Protein AF-A0A433PA72-F1 (afdb_monomer_lite)

Sequence (151 aa):
MAYMDRQWDDTLGFVRSQYAETKFKFGDHLTETLWYSLGLLLRDNGTDHDRAVAAIHRVLDTQYDFPSSSFHGTFRRTPEEPAEPPAPVFEYHSFDPNWREFCGTTLVLLLVEYETILPTDLAARIIRALRLATDGTWKRQSAPPRYTKSH

pLDDT: mean 87.27, std 16.42, range [40.47, 98.81]

Radius of gyration: 16.11 Å; chains: 1; bounding box: 51×31×39 Å

Structure (mmCIF, N/CA/C/O backbone):
data_AF-A0A433PA72-F1
#
_entry.id   AF-A0A433PA72-F1
#
loop_
_atom_site.group_PDB
_atom_site.id
_atom_site.type_symbol
_atom_site.label_atom_id
_atom_site.label_alt_id
_atom_site.label_comp_id
_atom_site.label_asym_id
_atom_site.label_entity_id
_atom_site.label_seq_id
_atom_site.pdbx_PDB_ins_code
_atom_site.Cartn_x
_atom_site.Cartn_y
_atom_site.Cartn_z
_atom_site.occupancy
_atom_site.B_iso_or_equiv
_atom_site.auth_seq_id
_atom_site.auth_comp_id
_atom_site.auth_asym_id
_atom_site.auth_atom_id
_atom_site.pdbx_PDB_model_num
ATOM 1 N N . MET A 1 1 ? -7.217 15.592 6.910 1.00 82.50 1 MET A N 1
ATOM 2 C CA . MET A 1 1 ? -8.170 14.584 6.391 1.00 82.50 1 MET A CA 1
ATOM 3 C C . MET A 1 1 ? -9.227 15.157 5.448 1.00 82.50 1 MET A C 1
ATOM 5 O O . MET A 1 1 ? -9.252 14.705 4.316 1.00 82.50 1 MET A O 1
ATOM 9 N N . ALA A 1 2 ? -9.986 16.206 5.811 1.00 85.38 2 ALA A N 1
ATOM 10 C CA . ALA A 1 2 ? -11.079 16.764 4.980 1.00 85.38 2 ALA A CA 1
ATOM 11 C C . ALA A 1 2 ? -10.733 17.091 3.510 1.00 85.38 2 ALA A C 1
ATOM 13 O O . ALA A 1 2 ? -11.609 17.091 2.651 1.00 85.38 2 ALA A O 1
ATOM 14 N N . TYR A 1 3 ? -9.473 17.416 3.212 1.00 86.31 3 TYR A N 1
ATOM 15 C CA . TYR A 1 3 ? -9.008 17.592 1.836 1.00 86.31 3 TYR A CA 1
ATOM 16 C C . TYR A 1 3 ? -8.942 16.264 1.064 1.00 86.31 3 TYR A C 1
ATOM 18 O O . TYR A 1 3 ? -9.549 16.167 0.002 1.00 86.31 3 TYR A O 1
ATOM 26 N N . MET A 1 4 ? -8.269 15.246 1.613 1.00 89.00 4 MET A N 1
ATOM 27 C CA . MET A 1 4 ? -8.159 13.915 0.999 1.00 89.00 4 MET A CA 1
ATOM 28 C C . MET A 1 4 ? -9.5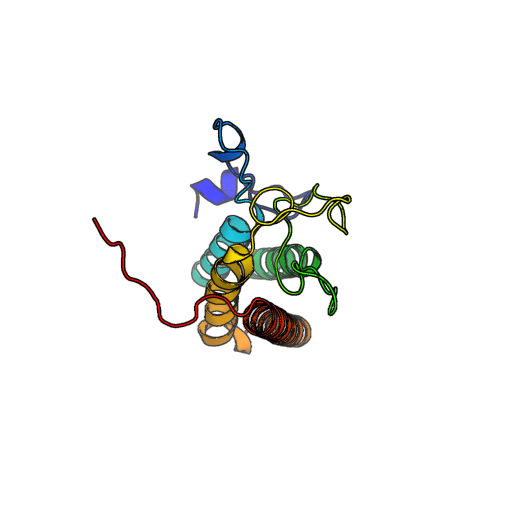19 13.211 0.919 1.00 89.00 4 MET A C 1
ATOM 30 O O . MET A 1 4 ? -9.773 12.527 -0.062 1.00 89.00 4 MET A O 1
ATOM 34 N N . ASP A 1 5 ? -10.437 13.476 1.859 1.00 91.88 5 ASP A N 1
ATOM 35 C CA . ASP A 1 5 ? -11.825 12.995 1.768 1.00 91.88 5 ASP A CA 1
ATOM 36 C C . ASP A 1 5 ? -12.519 13.467 0.475 1.00 91.88 5 ASP A C 1
ATOM 38 O O . ASP A 1 5 ? -13.307 12.730 -0.104 1.00 91.88 5 ASP A O 1
ATOM 42 N N . ARG A 1 6 ? -12.211 14.679 -0.016 1.00 90.94 6 ARG A N 1
ATOM 43 C CA . ARG A 1 6 ? -12.755 15.190 -1.291 1.00 90.94 6 ARG A CA 1
ATOM 44 C C . ARG A 1 6 ? -12.082 14.592 -2.523 1.00 90.94 6 ARG A C 1
ATOM 46 O O . ARG A 1 6 ? -12.608 14.742 -3.619 1.00 90.94 6 ARG A O 1
ATOM 53 N N . GLN A 1 7 ? -10.894 14.023 -2.356 1.00 89.94 7 GLN A N 1
ATOM 54 C CA . GLN A 1 7 ? -10.137 13.385 -3.432 1.00 89.94 7 GLN A CA 1
ATOM 55 C C . GLN A 1 7 ? -10.369 11.871 -3.477 1.00 89.94 7 GLN A C 1
ATOM 57 O O . GLN A 1 7 ? -9.917 11.220 -4.415 1.00 89.94 7 GLN A O 1
ATOM 62 N N . TRP A 1 8 ? -11.048 11.309 -2.475 1.00 91.19 8 TRP A N 1
ATOM 63 C CA . TRP A 1 8 ? -11.373 9.894 -2.422 1.00 91.19 8 TRP A CA 1
ATOM 64 C C . TRP A 1 8 ? -12.296 9.493 -3.575 1.00 91.19 8 TRP A C 1
ATOM 66 O O . TRP A 1 8 ? -13.320 10.130 -3.826 1.00 91.19 8 TRP A O 1
ATOM 76 N N . ASP A 1 9 ? -11.927 8.417 -4.260 1.00 90.12 9 ASP A N 1
ATOM 77 C CA . ASP A 1 9 ? -12.719 7.789 -5.304 1.00 90.12 9 ASP A CA 1
ATOM 78 C C . ASP A 1 9 ? -13.242 6.441 -4.802 1.00 90.12 9 ASP A C 1
ATOM 80 O O . ASP A 1 9 ? -12.495 5.464 -4.744 1.00 90.12 9 ASP A O 1
ATOM 84 N N . ASP A 1 10 ? -14.532 6.372 -4.460 1.00 88.25 10 ASP A N 1
ATOM 85 C CA . ASP A 1 10 ? -15.162 5.136 -3.976 1.00 88.25 10 ASP A CA 1
ATOM 86 C C . ASP A 1 10 ? -15.165 4.005 -5.024 1.00 88.25 10 ASP A C 1
ATOM 88 O O . ASP A 1 10 ? -15.250 2.834 -4.660 1.00 88.25 10 ASP A O 1
ATOM 92 N N . THR A 1 11 ? -15.056 4.322 -6.320 1.00 86.75 11 THR A N 1
ATOM 93 C CA . THR A 1 11 ? -15.026 3.306 -7.387 1.00 86.75 11 THR A CA 1
ATOM 94 C C . THR A 1 11 ? -13.643 2.676 -7.500 1.00 86.75 11 THR A C 1
ATOM 96 O O . THR A 1 11 ? -13.518 1.457 -7.632 1.00 86.75 11 THR A O 1
ATOM 99 N N . LEU A 1 12 ? -12.597 3.504 -7.449 1.00 85.69 12 LEU A N 1
ATOM 100 C CA . LEU A 1 12 ? -11.213 3.044 -7.563 1.00 85.69 12 LEU A CA 1
ATOM 101 C C . LEU A 1 12 ? -10.664 2.518 -6.230 1.00 85.69 12 LEU A C 1
ATOM 103 O O . LEU A 1 12 ? -9.835 1.608 -6.228 1.00 85.69 12 LEU A O 1
ATOM 107 N N . GLY A 1 13 ? -11.139 3.054 -5.105 1.00 90.94 13 GLY A N 1
ATOM 108 C CA . GLY A 1 13 ? -10.599 2.777 -3.776 1.00 90.94 13 GLY A CA 1
ATOM 109 C C . GLY A 1 13 ? -9.261 3.476 -3.517 1.00 90.94 13 GLY A C 1
ATOM 110 O O . GLY A 1 13 ? -8.428 2.937 -2.792 1.00 90.94 13 GLY A O 1
ATOM 111 N N . PHE A 1 14 ? -9.049 4.646 -4.127 1.00 91.19 14 PHE A N 1
ATOM 112 C CA . PHE A 1 14 ? -7.825 5.441 -4.005 1.00 91.19 14 PHE A CA 1
ATOM 113 C C . PHE A 1 14 ? -8.136 6.925 -3.807 1.00 91.19 14 PHE A C 1
ATOM 115 O O . PHE A 1 14 ? -9.181 7.433 -4.219 1.00 91.19 14 PHE A O 1
ATOM 122 N N . VAL A 1 15 ? -7.181 7.639 -3.219 1.00 90.69 15 VAL A N 1
ATOM 123 C CA . VAL A 1 15 ? -7.115 9.100 -3.265 1.00 90.69 15 VAL A CA 1
ATOM 124 C C . VAL A 1 15 ? -6.588 9.527 -4.635 1.00 90.69 15 VAL A C 1
ATOM 126 O O . VAL A 1 15 ? -5.555 9.038 -5.092 1.00 90.69 15 VAL A O 1
ATOM 129 N N . ARG A 1 16 ? -7.299 10.441 -5.300 1.00 84.81 16 ARG A N 1
ATOM 130 C CA . ARG A 1 16 ? -6.850 11.076 -6.544 1.00 84.81 16 ARG A CA 1
ATOM 131 C C . ARG A 1 16 ? -5.764 12.109 -6.241 1.00 84.81 16 ARG A C 1
ATOM 133 O O . ARG A 1 16 ? -6.013 13.060 -5.500 1.00 84.81 16 ARG A O 1
ATOM 140 N N . SER A 1 17 ? -4.588 11.950 -6.846 1.00 71.75 17 SER A N 1
ATOM 141 C CA . SER A 1 17 ? -3.493 12.904 -6.666 1.00 71.75 17 SER A CA 1
ATOM 142 C C . SER A 1 17 ? -3.681 14.123 -7.567 1.00 71.75 17 SER A C 1
ATOM 144 O O . SER A 1 17 ? -3.900 13.996 -8.773 1.00 71.75 17 SER A O 1
ATOM 146 N N . GLN A 1 18 ? -3.541 15.324 -7.002 1.00 59.69 18 GLN A N 1
ATOM 147 C CA . GLN A 1 18 ? -3.562 16.574 -7.775 1.00 59.69 18 GLN A CA 1
ATOM 148 C C . GLN A 1 18 ? -2.228 16.848 -8.485 1.00 59.69 18 GLN A C 1
ATOM 150 O O . GLN A 1 18 ? -2.173 17.658 -9.412 1.00 59.69 18 GLN A O 1
ATOM 155 N N . TYR A 1 19 ? -1.154 16.137 -8.119 1.00 56.44 19 TYR A N 1
ATOM 156 C CA . TYR A 1 19 ? 0.142 16.245 -8.795 1.00 56.44 19 TYR A CA 1
ATOM 157 C C . TYR A 1 19 ? 0.132 15.651 -10.208 1.00 56.44 19 TYR A C 1
ATOM 159 O O . TYR A 1 19 ? 1.016 15.972 -11.007 1.00 56.44 19 TYR A O 1
ATOM 167 N N . ALA A 1 20 ? -0.918 14.896 -10.559 1.00 51.31 20 ALA A N 1
ATOM 168 C CA . ALA A 1 20 ? -1.170 14.401 -11.910 1.00 51.31 20 ALA A CA 1
ATOM 169 C C . ALA A 1 20 ? -1.263 15.522 -12.968 1.00 51.31 20 ALA A C 1
ATOM 171 O O . ALA A 1 20 ? -1.000 15.267 -14.145 1.00 51.31 20 ALA A O 1
ATOM 172 N N . GLU A 1 21 ? -1.593 16.759 -12.568 1.00 44.94 21 GLU A N 1
ATOM 173 C CA . GLU A 1 21 ? -1.665 17.922 -13.468 1.00 44.94 21 GLU A CA 1
ATOM 174 C C . GLU A 1 21 ? -0.317 18.635 -13.681 1.00 44.94 21 GLU A C 1
ATOM 176 O O . GLU A 1 21 ? -0.201 19.519 -14.534 1.00 44.94 21 GLU A O 1
ATOM 181 N N . THR A 1 22 ? 0.736 18.261 -12.947 1.00 47.88 22 THR A N 1
ATOM 182 C CA . THR A 1 22 ? 2.067 18.856 -13.126 1.00 47.88 22 THR A CA 1
ATOM 183 C C . THR A 1 22 ? 2.877 18.117 -14.199 1.00 47.88 22 THR A C 1
ATOM 185 O O . THR A 1 22 ? 2.640 16.950 -14.502 1.00 47.88 22 THR A O 1
ATOM 188 N N . LYS A 1 23 ? 3.873 18.791 -14.803 1.00 40.47 23 LYS A N 1
ATOM 189 C CA . LYS A 1 23 ? 4.755 18.224 -15.856 1.00 40.47 23 LYS A CA 1
ATOM 190 C C . LYS A 1 23 ? 5.466 16.921 -15.456 1.00 40.47 23 LYS A C 1
ATOM 192 O O . LYS A 1 23 ? 6.001 16.229 -16.319 1.00 40.47 23 LYS A O 1
ATOM 197 N N . PHE A 1 24 ? 5.473 16.604 -14.169 1.00 44.72 24 PHE A N 1
ATOM 198 C CA . PHE A 1 24 ? 6.017 15.394 -13.594 1.00 44.72 24 PHE A CA 1
ATOM 199 C C . PHE A 1 24 ? 4.844 14.467 -13.265 1.00 44.72 24 PHE A C 1
ATOM 201 O O . PHE A 1 24 ? 4.302 14.523 -12.170 1.00 44.72 24 PHE A O 1
ATOM 208 N N . LYS A 1 25 ? 4.422 13.640 -14.232 1.00 51.91 25 LYS A N 1
ATOM 209 C CA . LYS A 1 25 ? 3.368 12.619 -14.071 1.00 51.91 25 LYS A CA 1
ATOM 210 C C . LYS A 1 25 ? 3.803 11.474 -13.136 1.00 51.91 25 LYS A C 1
ATOM 212 O O . LYS A 1 25 ? 3.699 10.304 -13.494 1.00 51.91 25 LYS A O 1
ATOM 217 N N . PHE A 1 26 ? 4.359 11.787 -11.974 1.00 52.03 26 PHE A N 1
ATOM 218 C CA . PHE A 1 26 ? 4.545 10.819 -10.907 1.00 52.03 26 PHE A CA 1
ATOM 219 C C . PHE A 1 26 ? 3.217 10.807 -10.164 1.00 52.03 26 PHE A C 1
ATOM 221 O O . PHE A 1 26 ? 2.863 11.768 -9.492 1.00 52.03 26 PHE A O 1
ATOM 228 N 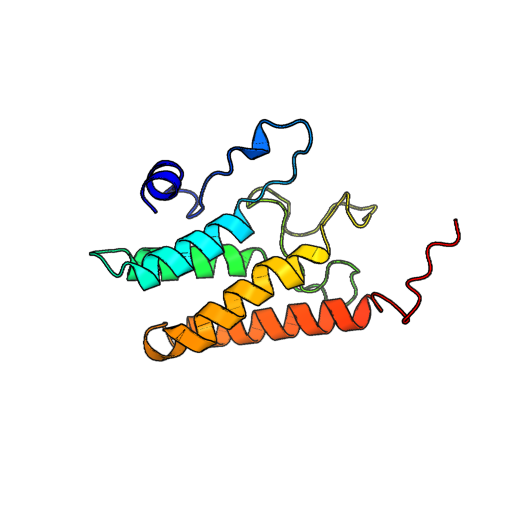N . GLY A 1 27 ? 2.386 9.805 -10.434 1.00 54.69 27 GLY A N 1
ATOM 229 C CA . GLY A 1 27 ? 1.121 9.711 -9.727 1.00 54.69 27 GLY A CA 1
ATOM 230 C C . GLY A 1 27 ? 1.410 9.302 -8.295 1.00 54.69 27 GLY A C 1
ATOM 231 O O . GLY A 1 27 ? 1.927 8.226 -8.097 1.00 54.69 27 GLY A O 1
ATOM 232 N N . ASP A 1 28 ? 1.068 10.118 -7.305 1.00 64.12 28 ASP A N 1
ATOM 233 C CA . ASP A 1 28 ? 1.263 9.779 -5.885 1.00 64.12 28 ASP A CA 1
ATOM 234 C C . ASP A 1 28 ? 0.036 9.068 -5.287 1.00 64.12 28 ASP A C 1
ATOM 236 O O . ASP A 1 28 ? -0.172 9.031 -4.079 1.00 64.12 28 ASP A O 1
ATOM 240 N N . HIS A 1 29 ? -0.788 8.452 -6.141 1.00 77.81 29 HIS A N 1
ATOM 241 C CA . HIS A 1 29 ? -2.069 7.858 -5.754 1.00 77.81 29 HIS A CA 1
ATOM 242 C C . HIS A 1 29 ? -1.907 6.792 -4.668 1.00 77.81 29 HIS A C 1
ATOM 244 O O . HIS A 1 29 ? -2.731 6.703 -3.762 1.00 77.81 29 HIS A O 1
ATOM 250 N N . LEU A 1 30 ? -0.852 5.977 -4.727 1.00 86.00 30 LEU A N 1
ATOM 251 C CA . LEU A 1 30 ? -0.682 4.869 -3.787 1.00 86.00 30 LEU A CA 1
ATOM 252 C C . LEU A 1 30 ? -0.136 5.313 -2.431 1.00 86.00 30 LEU A C 1
ATOM 254 O O . LEU A 1 30 ? -0.664 4.915 -1.392 1.00 86.00 30 LEU A O 1
ATOM 258 N N . THR A 1 31 ? 0.906 6.142 -2.440 1.00 89.00 31 THR A N 1
ATOM 259 C CA . THR A 1 31 ? 1.537 6.672 -1.228 1.00 89.00 31 THR A CA 1
ATOM 260 C C . THR A 1 31 ? 0.569 7.582 -0.474 1.00 89.00 31 THR A C 1
ATOM 262 O O . THR A 1 31 ? 0.373 7.396 0.728 1.00 89.00 31 THR A O 1
ATOM 265 N N . GLU A 1 32 ? -0.134 8.478 -1.175 1.00 91.06 32 GLU A N 1
ATOM 266 C CA . GLU A 1 32 ? -1.188 9.316 -0.593 1.00 91.06 32 GLU A CA 1
ATOM 267 C C . GLU A 1 32 ? -2.342 8.476 -0.038 1.00 91.06 32 GLU A C 1
ATOM 269 O O . GLU A 1 32 ? -2.855 8.783 1.037 1.00 91.06 32 GLU A O 1
ATOM 274 N N . THR A 1 33 ? -2.734 7.392 -0.720 1.00 95.06 33 THR A N 1
ATOM 275 C CA . THR A 1 33 ? -3.787 6.489 -0.225 1.00 95.06 33 THR A CA 1
ATOM 276 C C . THR A 1 33 ? -3.367 5.776 1.060 1.00 95.06 33 THR A C 1
ATOM 278 O O . THR A 1 33 ? -4.190 5.630 1.965 1.00 95.06 33 THR A O 1
ATOM 281 N N . LEU A 1 34 ? -2.098 5.380 1.207 1.00 96.50 34 LEU A N 1
ATOM 282 C CA . LEU A 1 34 ? -1.600 4.822 2.471 1.00 96.50 34 LEU A CA 1
ATOM 283 C C . LEU A 1 34 ? -1.592 5.867 3.592 1.00 96.50 34 LEU A C 1
ATOM 285 O O . LEU A 1 34 ? -2.030 5.563 4.702 1.00 96.50 34 LEU A O 1
ATOM 289 N N . TRP A 1 35 ? -1.156 7.102 3.323 1.00 95.56 35 TRP A N 1
ATOM 290 C CA . TRP A 1 35 ? -1.221 8.189 4.311 1.00 95.56 35 TRP A CA 1
ATOM 291 C C . TRP A 1 35 ? -2.658 8.514 4.709 1.00 95.56 35 TRP A C 1
ATOM 293 O O . TRP A 1 35 ? -2.944 8.737 5.885 1.00 95.56 35 TRP A O 1
ATOM 303 N N . TYR A 1 36 ? -3.571 8.500 3.739 1.00 96.25 36 TYR A N 1
ATOM 304 C CA . TYR A 1 36 ? -4.992 8.674 3.984 1.00 96.25 36 TYR A CA 1
ATOM 305 C C . TYR A 1 36 ? -5.540 7.546 4.858 1.00 96.25 36 TYR A C 1
ATOM 307 O O . TYR A 1 36 ? -6.197 7.828 5.851 1.00 96.25 36 TYR A O 1
ATOM 315 N N . SER A 1 37 ? -5.194 6.291 4.564 1.00 97.81 37 SER A N 1
ATOM 316 C CA . SER A 1 37 ? -5.593 5.127 5.367 1.00 97.81 37 SER A CA 1
ATOM 317 C C . SER A 1 37 ? -5.101 5.232 6.810 1.00 97.81 37 SER A C 1
ATOM 319 O O . SER A 1 37 ? -5.875 5.024 7.740 1.00 97.81 37 SER A O 1
ATOM 321 N N . LEU A 1 38 ? -3.844 5.639 7.014 1.00 97.62 38 LEU A N 1
ATOM 322 C CA . LEU A 1 38 ? -3.301 5.899 8.348 1.00 97.62 38 LEU A CA 1
ATOM 323 C C . LEU A 1 38 ? -4.090 7.004 9.069 1.00 97.62 38 LEU A C 1
ATOM 325 O O . LEU A 1 38 ? -4.462 6.856 10.229 1.00 97.62 38 LEU A O 1
ATOM 329 N N . GLY A 1 39 ? -4.388 8.102 8.373 1.00 97.38 39 GLY A N 1
ATOM 330 C CA . GLY A 1 39 ? -5.176 9.199 8.926 1.00 97.38 39 GLY A CA 1
ATOM 331 C C . GLY A 1 39 ? -6.639 8.838 9.210 1.00 97.38 39 GLY A C 1
ATOM 332 O O . GLY A 1 39 ? -7.231 9.421 10.115 1.00 97.38 39 GLY A O 1
ATOM 333 N N . LEU A 1 40 ? -7.225 7.901 8.458 1.00 98.06 40 LEU A N 1
ATOM 334 C CA . LEU A 1 40 ? -8.560 7.355 8.708 1.00 98.06 40 LEU A CA 1
ATOM 335 C C . LEU A 1 40 ? -8.573 6.544 10.004 1.00 98.06 40 LEU A C 1
ATOM 337 O O . LEU A 1 40 ? -9.410 6.806 10.859 1.00 98.06 40 LEU A O 1
ATOM 341 N N . LEU A 1 41 ? -7.607 5.640 10.190 1.00 98.06 41 LEU A N 1
ATOM 342 C CA . LEU A 1 41 ? -7.470 4.874 11.435 1.00 98.06 41 LEU A CA 1
ATOM 343 C C . LEU A 1 41 ? -7.193 5.776 12.642 1.00 98.06 41 LEU A C 1
ATOM 345 O O . LEU A 1 41 ? -7.695 5.522 13.728 1.00 98.06 41 LEU A O 1
ATOM 349 N N . LEU A 1 42 ? -6.436 6.860 12.453 1.00 97.19 42 LEU A N 1
ATOM 350 C CA . LEU A 1 42 ? -6.217 7.857 13.501 1.00 97.19 42 LEU A CA 1
ATOM 351 C C . LEU A 1 42 ? -7.490 8.645 13.844 1.00 97.19 42 LEU A C 1
ATOM 353 O O . LEU A 1 42 ? -7.684 9.023 14.998 1.00 97.19 42 LEU A O 1
ATOM 357 N N . ARG A 1 43 ? -8.321 8.957 12.844 1.00 96.94 43 ARG A N 1
ATOM 358 C CA . ARG A 1 43 ? -9.563 9.716 13.034 1.00 96.94 43 ARG A CA 1
ATOM 359 C C . ARG A 1 43 ? -10.667 8.862 13.653 1.00 96.94 43 ARG A C 1
ATOM 361 O O . ARG A 1 43 ? -11.447 9.406 14.429 1.00 96.94 43 ARG A O 1
ATOM 368 N N . ASP A 1 44 ? -10.725 7.588 13.275 1.00 96.00 44 ASP A N 1
ATOM 369 C CA . ASP A 1 44 ? -11.644 6.567 13.781 1.00 96.00 44 ASP A CA 1
ATOM 370 C C . ASP A 1 44 ? -13.107 7.037 13.865 1.00 96.00 44 ASP A C 1
ATOM 372 O O . ASP A 1 44 ? -13.751 6.998 14.913 1.00 96.00 44 ASP A O 1
ATOM 376 N N . ASN A 1 45 ? -13.641 7.557 12.754 1.00 94.38 45 ASN A N 1
ATOM 377 C CA . ASN A 1 45 ? -15.019 8.035 12.701 1.00 94.38 45 ASN A CA 1
ATOM 378 C C . ASN A 1 45 ? -15.871 7.238 11.707 1.00 94.38 45 ASN A C 1
ATOM 380 O O . ASN A 1 45 ? -15.603 7.214 10.506 1.00 94.38 45 ASN A O 1
ATOM 384 N N . GLY A 1 46 ? -16.967 6.653 12.192 1.00 93.62 46 GLY A N 1
ATOM 385 C CA . GLY A 1 46 ? -17.960 5.987 11.350 1.00 93.62 46 GLY A CA 1
ATOM 386 C C . GLY A 1 46 ? -17.353 4.859 10.514 1.00 93.62 46 GLY A C 1
ATOM 387 O O . GLY A 1 46 ? -16.951 3.836 11.050 1.00 93.62 46 GLY A O 1
ATOM 388 N N . THR A 1 47 ? -17.301 5.043 9.194 1.00 94.38 47 THR A N 1
ATOM 389 C CA . THR A 1 47 ? -16.812 4.041 8.228 1.00 94.38 47 THR A CA 1
ATOM 390 C C . THR A 1 47 ? -15.314 4.155 7.932 1.00 94.38 47 THR A C 1
ATOM 392 O O . THR A 1 47 ? -14.834 3.566 6.964 1.00 94.38 47 THR A O 1
ATOM 395 N N . ASP A 1 48 ? -14.573 4.967 8.691 1.00 96.94 48 ASP A N 1
ATOM 396 C CA . ASP A 1 48 ? -13.150 5.214 8.445 1.00 96.94 48 ASP A CA 1
ATOM 397 C C . ASP A 1 48 ? -12.316 3.934 8.514 1.00 96.94 48 ASP A C 1
ATOM 399 O O . ASP A 1 48 ? -11.445 3.739 7.668 1.00 96.94 48 ASP A O 1
ATOM 403 N N . HIS A 1 49 ? -12.607 3.055 9.477 1.00 97.69 49 HIS A N 1
ATOM 404 C CA . HIS A 1 49 ? -11.907 1.780 9.625 1.00 97.69 49 HIS A CA 1
ATOM 405 C C . HIS A 1 49 ? -12.085 0.893 8.388 1.00 97.69 49 HIS A C 1
ATOM 407 O O . HIS A 1 49 ? -11.099 0.554 7.733 1.00 97.69 49 HIS A O 1
ATOM 413 N N . ASP A 1 50 ? -13.332 0.624 7.991 1.00 96.75 50 ASP A N 1
ATOM 414 C CA . ASP A 1 50 ? -13.645 -0.181 6.803 1.00 96.75 50 ASP A CA 1
ATOM 415 C C . ASP A 1 50 ? -13.015 0.407 5.534 1.00 96.75 50 ASP A C 1
ATOM 417 O O . ASP A 1 50 ? -12.469 -0.314 4.692 1.00 96.75 50 ASP A O 1
ATOM 421 N N . ARG A 1 51 ? -13.047 1.739 5.401 1.00 96.88 51 ARG A N 1
ATOM 422 C CA . ARG A 1 51 ? -12.439 2.436 4.266 1.00 96.88 51 ARG A CA 1
ATOM 423 C C . ARG A 1 51 ? -10.919 2.305 4.272 1.00 96.88 51 ARG A C 1
ATOM 425 O O . ARG A 1 51 ? -10.348 2.052 3.214 1.00 96.88 51 ARG A O 1
ATOM 432 N N . ALA A 1 52 ? -10.269 2.453 5.424 1.00 98.12 52 ALA A N 1
ATOM 433 C CA . ALA A 1 52 ? -8.827 2.276 5.551 1.00 98.12 52 ALA A CA 1
ATOM 434 C C . ALA A 1 52 ? -8.419 0.845 5.188 1.00 98.12 52 ALA A C 1
ATOM 436 O O . ALA A 1 52 ? -7.515 0.650 4.379 1.00 98.12 52 ALA A O 1
ATOM 437 N N . VAL A 1 53 ? -9.130 -0.156 5.712 1.00 98.19 53 VAL A N 1
ATOM 438 C CA . VAL A 1 53 ? -8.907 -1.573 5.392 1.00 98.19 53 VAL A CA 1
ATOM 439 C C . VAL A 1 53 ? -9.012 -1.811 3.884 1.00 98.19 53 VAL A C 1
ATOM 441 O O . VAL A 1 53 ? -8.090 -2.363 3.277 1.00 98.19 53 VAL A O 1
ATOM 444 N N . ALA A 1 54 ? -10.090 -1.339 3.252 1.00 96.94 54 ALA A N 1
ATOM 445 C CA . ALA A 1 54 ? -10.287 -1.482 1.812 1.00 96.94 54 ALA A CA 1
ATOM 446 C C . ALA A 1 54 ? -9.178 -0.789 1.001 1.00 96.94 54 ALA A C 1
ATOM 448 O O . ALA A 1 54 ? -8.643 -1.377 0.060 1.00 96.94 54 ALA A O 1
ATOM 449 N N . ALA A 1 55 ? -8.800 0.432 1.381 1.00 97.44 55 ALA A N 1
ATOM 450 C CA . ALA A 1 55 ? -7.761 1.213 0.718 1.00 97.44 55 ALA A CA 1
ATOM 451 C C . ALA A 1 55 ? -6.379 0.544 0.804 1.00 97.44 55 ALA A C 1
ATOM 453 O O . ALA A 1 55 ? -5.671 0.450 -0.201 1.00 97.44 55 ALA A O 1
ATOM 454 N N . ILE A 1 56 ? -6.005 0.012 1.973 1.00 98.50 56 ILE A N 1
ATOM 455 C CA . ILE A 1 56 ? -4.723 -0.683 2.142 1.00 98.50 56 ILE A CA 1
ATOM 456 C C . ILE A 1 56 ? -4.693 -1.932 1.257 1.00 98.50 56 ILE A C 1
ATOM 458 O O . ILE A 1 56 ? -3.714 -2.131 0.541 1.00 98.50 56 ILE A O 1
ATOM 462 N N . HIS A 1 57 ? -5.762 -2.738 1.222 1.00 98.12 57 HIS A N 1
ATOM 463 C CA . HIS A 1 57 ? -5.831 -3.886 0.311 1.00 98.12 57 HIS A CA 1
ATOM 464 C C . HIS A 1 57 ? -5.597 -3.480 -1.149 1.00 98.12 57 HIS A C 1
ATOM 466 O O . HIS A 1 57 ? -4.793 -4.118 -1.828 1.00 98.12 57 HIS A O 1
ATOM 472 N N . ARG A 1 58 ? -6.231 -2.391 -1.600 1.00 96.38 58 ARG A N 1
ATOM 473 C CA . ARG A 1 58 ? -6.077 -1.877 -2.967 1.00 96.38 58 ARG A CA 1
ATOM 474 C C . ARG A 1 58 ? -4.648 -1.463 -3.280 1.00 96.38 58 ARG A C 1
ATOM 476 O O . ARG A 1 58 ? -4.158 -1.792 -4.355 1.00 96.38 58 ARG A O 1
ATOM 483 N N . VAL A 1 59 ? -3.956 -0.798 -2.356 1.00 97.12 59 VAL A N 1
ATOM 484 C CA . VAL A 1 59 ? -2.534 -0.468 -2.539 1.00 97.12 59 VAL A CA 1
ATOM 485 C C . VAL A 1 59 ? -1.674 -1.732 -2.568 1.00 97.12 59 VAL A C 1
ATOM 487 O O . VAL A 1 59 ? -0.775 -1.842 -3.393 1.00 97.12 59 VAL A O 1
ATOM 490 N N . LEU A 1 60 ? -1.941 -2.716 -1.709 1.00 97.94 60 LEU A N 1
ATOM 491 C CA . LEU A 1 60 ? -1.173 -3.963 -1.701 1.00 97.94 60 LEU A CA 1
ATOM 492 C C . LEU A 1 60 ? -1.351 -4.780 -2.994 1.00 97.94 60 LEU A C 1
ATOM 494 O O . LEU A 1 60 ? -0.427 -5.488 -3.387 1.00 97.94 60 LEU A O 1
ATOM 498 N N . ASP A 1 61 ? -2.496 -4.672 -3.675 1.00 96.81 61 ASP A N 1
ATOM 499 C CA . ASP A 1 61 ? -2.756 -5.344 -4.961 1.00 96.81 61 ASP A CA 1
ATOM 500 C C . ASP A 1 61 ? -1.897 -4.803 -6.121 1.00 96.81 61 ASP A C 1
ATOM 502 O O . ASP A 1 61 ? -1.803 -5.430 -7.179 1.00 96.81 61 ASP A O 1
ATOM 506 N N . THR A 1 62 ? -1.252 -3.646 -5.950 1.00 96.19 62 THR A N 1
ATOM 507 C CA . THR A 1 62 ? -0.406 -3.035 -6.985 1.00 96.19 62 THR A CA 1
ATOM 508 C C . THR A 1 62 ? 1.083 -3.331 -6.808 1.00 96.19 62 THR A C 1
ATOM 510 O O . THR A 1 62 ? 1.893 -2.872 -7.618 1.00 96.19 62 THR A O 1
ATOM 513 N N . GLN A 1 63 ? 1.471 -4.081 -5.772 1.00 97.44 63 GLN A N 1
ATOM 514 C CA . GLN A 1 63 ? 2.868 -4.438 -5.554 1.00 97.44 63 GLN A CA 1
ATOM 515 C C . GLN A 1 63 ? 3.345 -5.464 -6.588 1.00 97.44 63 GLN A C 1
ATOM 517 O O . GLN A 1 63 ? 2.677 -6.459 -6.870 1.00 97.44 63 GLN A O 1
ATOM 522 N N . TYR A 1 64 ? 4.536 -5.247 -7.135 1.00 97.38 64 TYR A N 1
ATOM 523 C CA . TYR A 1 64 ? 5.145 -6.144 -8.104 1.00 97.38 64 TYR A CA 1
ATOM 524 C C . TYR A 1 64 ? 5.836 -7.335 -7.421 1.00 97.38 64 TYR A C 1
ATOM 526 O O . TYR A 1 64 ? 6.886 -7.189 -6.794 1.00 97.38 64 TYR A O 1
ATOM 534 N N . ASP A 1 65 ? 5.318 -8.546 -7.625 1.00 96.88 65 ASP A N 1
ATOM 535 C CA . ASP A 1 65 ? 5.924 -9.798 -7.143 1.00 96.88 65 ASP A CA 1
ATOM 536 C C . ASP A 1 65 ? 6.639 -10.551 -8.282 1.00 96.88 65 ASP A C 1
ATOM 538 O O . ASP A 1 65 ? 6.207 -11.604 -8.744 1.00 96.88 65 ASP A O 1
ATOM 542 N N . PHE A 1 66 ? 7.736 -9.965 -8.780 1.00 95.38 66 PHE A N 1
ATOM 543 C CA . PHE A 1 66 ? 8.542 -10.525 -9.877 1.00 95.38 66 PHE A CA 1
ATOM 544 C C . PHE A 1 66 ? 10.003 -10.761 -9.453 1.00 95.38 66 PHE A C 1
ATOM 546 O O . PHE A 1 66 ? 10.853 -9.921 -9.754 1.00 95.38 66 PHE A O 1
ATOM 553 N N . PRO A 1 67 ? 10.335 -11.876 -8.768 1.00 93.62 67 PRO A N 1
ATOM 554 C CA . PRO A 1 67 ? 11.617 -12.064 -8.074 1.00 93.62 67 PRO A CA 1
ATOM 555 C C . PRO A 1 67 ? 12.890 -11.880 -8.909 1.00 93.62 67 PRO A C 1
ATOM 557 O O . PRO A 1 67 ? 13.931 -11.553 -8.337 1.00 93.62 67 PRO A O 1
ATOM 560 N N . SER A 1 68 ? 12.825 -12.095 -10.223 1.00 92.50 68 SER A N 1
ATOM 561 C CA . SER A 1 68 ? 13.969 -11.967 -11.140 1.00 92.50 68 SER A CA 1
ATOM 562 C C . SER A 1 68 ? 14.077 -10.593 -11.812 1.00 92.50 68 SER A C 1
ATOM 564 O O . SER A 1 68 ? 14.994 -10.371 -12.597 1.00 92.50 68 SER A O 1
ATOM 566 N N . SER A 1 69 ? 13.143 -9.680 -11.543 1.00 93.56 69 SER A N 1
ATOM 567 C CA . SER A 1 69 ? 13.088 -8.357 -12.171 1.00 93.56 69 SER A CA 1
ATOM 568 C C . SER A 1 69 ? 13.724 -7.266 -11.306 1.00 93.56 69 SER A C 1
ATOM 570 O O . SER A 1 69 ? 13.798 -7.380 -10.081 1.00 93.56 69 SER A O 1
ATOM 572 N N . SER A 1 70 ? 14.122 -6.156 -11.933 1.00 92.44 70 SER A N 1
ATOM 573 C CA . SER A 1 70 ? 14.621 -4.963 -11.231 1.00 92.44 70 SER A CA 1
ATOM 574 C C . SER A 1 70 ? 13.539 -4.227 -10.428 1.00 92.44 70 SER A C 1
ATOM 576 O O . SER A 1 70 ? 13.852 -3.535 -9.458 1.00 92.44 70 SER A O 1
ATOM 578 N N . PHE A 1 71 ? 12.268 -4.408 -10.789 1.00 94.44 71 PHE A N 1
ATOM 579 C CA . PHE A 1 71 ? 11.110 -3.792 -10.140 1.00 94.44 71 PHE A CA 1
ATOM 580 C C . PHE A 1 71 ? 10.458 -4.695 -9.079 1.00 94.44 71 PHE A C 1
ATOM 582 O O . PHE A 1 71 ? 9.427 -4.333 -8.520 1.00 94.44 71 PHE A O 1
ATOM 589 N N . HIS A 1 72 ? 11.056 -5.842 -8.737 1.00 96.56 72 HIS A N 1
ATOM 590 C CA . HIS A 1 72 ? 10.562 -6.687 -7.648 1.00 96.56 72 HIS A CA 1
ATOM 591 C C . HIS A 1 72 ? 10.358 -5.886 -6.355 1.00 96.56 72 HIS A C 1
ATOM 593 O O . HIS A 1 72 ? 11.207 -5.073 -5.968 1.00 96.56 72 HIS A O 1
ATOM 599 N N . GLY A 1 73 ? 9.226 -6.118 -5.696 1.00 96.69 73 GLY A N 1
ATOM 600 C CA . GLY A 1 73 ? 8.879 -5.548 -4.402 1.00 96.69 73 GLY A CA 1
ATOM 601 C C . GLY A 1 73 ? 8.463 -4.082 -4.422 1.00 96.69 73 GLY A C 1
ATOM 602 O O . GLY A 1 73 ? 7.951 -3.613 -3.407 1.00 96.69 73 GLY A O 1
ATOM 603 N N . THR A 1 74 ? 8.659 -3.355 -5.531 1.00 95.56 74 THR A N 1
ATOM 604 C CA . THR A 1 74 ? 8.142 -1.984 -5.655 1.00 95.56 74 THR A CA 1
ATOM 605 C C . THR A 1 74 ? 6.658 -1.980 -6.015 1.00 95.56 74 THR A C 1
ATOM 607 O O . THR A 1 74 ? 6.053 -3.032 -6.213 1.00 95.56 74 THR A O 1
ATOM 610 N N . PHE A 1 75 ? 6.065 -0.795 -6.081 1.00 95.19 75 PHE A N 1
ATOM 611 C CA . PHE A 1 75 ? 4.650 -0.593 -6.365 1.00 95.19 75 PHE A CA 1
ATOM 612 C C . PHE A 1 75 ? 4.470 0.151 -7.691 1.00 95.19 75 PHE A C 1
ATOM 614 O O . PHE A 1 75 ? 5.368 0.861 -8.152 1.00 95.19 75 PHE A O 1
ATOM 621 N N . ARG A 1 76 ? 3.303 -0.017 -8.312 1.00 92.88 76 ARG A N 1
ATOM 622 C CA . ARG A 1 76 ? 2.912 0.742 -9.508 1.00 92.88 76 ARG A CA 1
ATOM 623 C C . ARG A 1 76 ? 2.752 2.226 -9.219 1.00 92.88 76 ARG A C 1
ATOM 625 O O . ARG A 1 76 ? 2.006 2.547 -8.316 1.00 92.88 76 ARG A O 1
ATOM 632 N N . ARG A 1 77 ? 3.256 3.075 -10.115 1.00 87.19 77 ARG A N 1
ATOM 633 C CA . ARG A 1 77 ? 2.885 4.481 -10.391 1.00 87.19 77 ARG A CA 1
ATOM 634 C C . ARG A 1 77 ? 1.490 4.884 -9.937 1.00 87.19 77 ARG A C 1
ATOM 636 O O . ARG A 1 77 ? 1.225 5.767 -9.133 1.00 87.19 77 ARG A O 1
ATOM 643 N N . THR A 1 78 ? 0.551 4.233 -10.585 1.00 87.00 78 THR A N 1
ATOM 644 C CA . THR A 1 78 ? -0.864 4.508 -10.457 1.00 87.00 78 THR A CA 1
ATOM 645 C C . THR A 1 78 ? -1.613 3.192 -10.602 1.00 87.00 78 THR A C 1
ATOM 647 O O . THR A 1 78 ? -1.042 2.209 -11.092 1.00 87.00 78 THR A O 1
ATOM 650 N N . PRO A 1 79 ? -2.890 3.140 -10.202 1.00 85.94 79 PRO A N 1
ATOM 651 C CA . PRO A 1 79 ? -3.707 1.946 -10.392 1.00 85.94 79 PRO A CA 1
ATOM 652 C C . PRO A 1 79 ? -3.808 1.505 -11.863 1.00 85.94 79 PRO A C 1
ATOM 654 O O . PRO A 1 79 ? -3.961 0.315 -12.137 1.00 85.94 79 PRO A O 1
ATOM 657 N N . GLU A 1 80 ? -3.699 2.447 -12.805 1.00 86.31 80 GLU A N 1
ATOM 658 C CA . GLU A 1 80 ? -3.831 2.220 -14.249 1.00 86.31 80 GLU A CA 1
ATOM 659 C C . GLU A 1 80 ? -2.558 1.682 -14.907 1.00 86.31 80 GLU A C 1
ATOM 661 O O . GLU A 1 80 ? -2.611 1.237 -16.057 1.00 86.31 80 GLU A O 1
ATOM 666 N N . GLU A 1 81 ? -1.411 1.717 -14.221 1.00 88.31 81 GLU A N 1
ATOM 667 C CA . GLU A 1 81 ? -0.207 1.095 -14.761 1.00 88.31 81 GLU A CA 1
ATOM 668 C C . GLU A 1 81 ? -0.418 -0.411 -14.981 1.00 88.31 81 GLU A C 1
ATOM 670 O O . GLU A 1 81 ? -1.108 -1.081 -14.196 1.00 88.31 81 GLU A O 1
ATOM 675 N N . PRO A 1 82 ? 0.187 -0.968 -16.046 1.00 91.00 82 PRO A N 1
ATOM 676 C CA . PRO A 1 82 ? 0.077 -2.387 -16.332 1.00 91.00 82 PRO A CA 1
ATOM 677 C C . PRO A 1 82 ? 0.647 -3.229 -15.185 1.00 91.00 82 PRO A C 1
ATOM 679 O O . PRO A 1 82 ? 1.518 -2.799 -14.432 1.00 91.00 82 PRO A O 1
ATOM 682 N N . ALA A 1 83 ? 0.171 -4.471 -15.073 1.00 91.31 83 ALA A N 1
ATOM 683 C CA . ALA A 1 83 ? 0.636 -5.404 -14.046 1.00 91.31 83 ALA A CA 1
ATOM 684 C C . ALA A 1 83 ? 2.120 -5.779 -14.170 1.00 91.31 83 ALA A C 1
ATOM 686 O O . ALA A 1 83 ? 2.723 -6.204 -13.187 1.00 91.31 83 ALA A O 1
ATOM 687 N N . GLU A 1 84 ? 2.698 -5.586 -15.352 1.00 93.69 84 GLU A N 1
ATOM 688 C CA . GLU A 1 84 ? 4.124 -5.699 -15.623 1.00 93.69 84 GLU A CA 1
ATOM 689 C C . GLU A 1 84 ? 4.555 -4.497 -16.482 1.00 93.69 84 GLU A C 1
ATOM 691 O O . GLU A 1 84 ? 3.879 -4.197 -17.476 1.00 93.69 84 GLU A O 1
ATOM 696 N N . PRO A 1 85 ? 5.645 -3.785 -16.135 1.00 91.94 85 PRO A N 1
ATOM 697 C CA . PRO A 1 85 ? 6.155 -2.696 -16.958 1.00 91.94 85 PRO A CA 1
ATOM 698 C C . PRO A 1 85 ? 6.534 -3.192 -18.365 1.00 91.94 85 PRO A C 1
ATOM 700 O O . PRO A 1 85 ? 7.224 -4.206 -18.489 1.00 91.94 85 PRO A O 1
ATOM 703 N N . PRO A 1 86 ? 6.137 -2.486 -19.438 1.00 90.62 86 PRO A N 1
ATOM 704 C CA . PRO A 1 86 ? 6.452 -2.909 -20.795 1.00 90.62 86 PRO A CA 1
ATOM 705 C C . PRO A 1 86 ? 7.961 -2.844 -21.050 1.00 90.62 86 PRO A C 1
ATOM 707 O O . PRO A 1 86 ? 8.638 -1.901 -20.639 1.00 90.62 86 PRO A O 1
ATOM 710 N N . ALA A 1 87 ? 8.488 -3.836 -21.767 1.00 90.75 87 ALA A N 1
ATOM 711 C CA . ALA A 1 87 ? 9.886 -3.841 -22.175 1.00 90.75 87 ALA A CA 1
ATOM 712 C C . ALA A 1 87 ? 10.155 -2.799 -23.286 1.00 90.75 87 ALA A C 1
ATOM 714 O O . ALA A 1 87 ? 9.306 -2.611 -24.161 1.00 90.75 87 ALA A O 1
ATOM 715 N N . PRO A 1 88 ? 11.352 -2.183 -23.322 1.00 93.62 88 PRO A N 1
ATOM 716 C CA . PRO A 1 88 ? 12.443 -2.304 -22.347 1.00 93.62 88 PRO A CA 1
ATOM 717 C C . PRO A 1 88 ? 12.151 -1.581 -21.020 1.00 93.62 88 PRO A C 1
ATOM 719 O O . PRO A 1 88 ? 11.606 -0.481 -21.005 1.00 93.62 88 PRO A O 1
ATOM 722 N N . VAL A 1 89 ? 12.561 -2.195 -19.903 1.00 92.50 89 VAL A N 1
ATOM 723 C CA . VAL A 1 89 ? 12.300 -1.678 -18.552 1.00 92.50 89 VAL A CA 1
ATOM 724 C C . VAL A 1 89 ? 13.459 -0.806 -18.073 1.00 92.50 89 VAL A C 1
ATOM 726 O O . VAL A 1 89 ? 14.586 -1.272 -17.913 1.00 92.50 89 VAL A O 1
ATOM 729 N N . PHE A 1 90 ? 13.152 0.454 -17.783 1.00 90.44 90 PHE A N 1
ATOM 730 C CA . PHE A 1 90 ? 14.086 1.449 -17.254 1.00 90.44 90 PHE A CA 1
ATOM 731 C C . PHE A 1 90 ? 13.656 1.937 -15.869 1.00 90.44 90 PHE A C 1
ATOM 733 O O . PHE A 1 90 ? 12.514 2.365 -15.689 1.00 90.44 90 PHE A O 1
ATOM 740 N N . GLU A 1 91 ? 14.577 1.916 -14.908 1.00 90.12 91 GLU A N 1
ATOM 741 C CA . GLU A 1 91 ? 14.378 2.480 -13.568 1.00 90.12 91 GLU A CA 1
ATOM 742 C C . GLU A 1 91 ? 14.084 3.992 -13.644 1.00 90.12 91 GLU A C 1
ATOM 744 O O . GLU A 1 91 ? 14.590 4.678 -14.531 1.00 90.12 91 GLU A O 1
ATOM 749 N N . TYR A 1 92 ? 13.226 4.505 -12.758 1.00 88.38 92 TYR A N 1
ATOM 750 C CA . TYR A 1 92 ? 12.705 5.886 -12.717 1.00 88.38 92 TYR A CA 1
ATOM 751 C C . TYR A 1 92 ? 11.842 6.327 -13.909 1.00 88.38 92 TYR A C 1
ATOM 753 O O . TYR A 1 92 ? 11.184 7.364 -13.847 1.00 88.38 92 TYR A O 1
ATOM 761 N N . HIS A 1 93 ? 11.784 5.537 -14.980 1.00 87.56 93 HIS A N 1
ATOM 762 C CA . HIS A 1 93 ? 10.915 5.793 -16.127 1.00 87.56 93 HIS A CA 1
ATOM 763 C C . HIS A 1 93 ? 9.738 4.814 -16.186 1.00 87.56 93 HIS A C 1
ATOM 765 O O . HIS A 1 93 ? 8.586 5.223 -16.329 1.00 87.56 93 HIS A O 1
ATOM 771 N N . SER A 1 94 ? 10.021 3.519 -16.052 1.00 89.81 94 SER A N 1
ATOM 772 C CA . SER A 1 94 ? 9.046 2.423 -16.189 1.00 89.81 94 SER A CA 1
ATOM 773 C C . SER A 1 94 ? 8.461 2.003 -14.843 1.00 89.81 94 SER A C 1
ATOM 775 O O . SER A 1 94 ? 7.354 1.487 -14.789 1.00 89.81 94 SER A O 1
ATOM 777 N N . PHE A 1 95 ? 9.208 2.240 -13.766 1.00 91.00 95 PHE A N 1
ATOM 778 C CA . PHE A 1 95 ? 8.809 2.066 -12.373 1.00 91.00 95 PHE A CA 1
ATOM 779 C C . PHE A 1 95 ? 9.666 2.994 -11.502 1.00 91.00 95 PHE A C 1
ATOM 781 O O . PHE A 1 95 ? 10.713 3.463 -11.957 1.00 91.00 95 PHE A O 1
ATOM 788 N N . ASP A 1 96 ? 9.2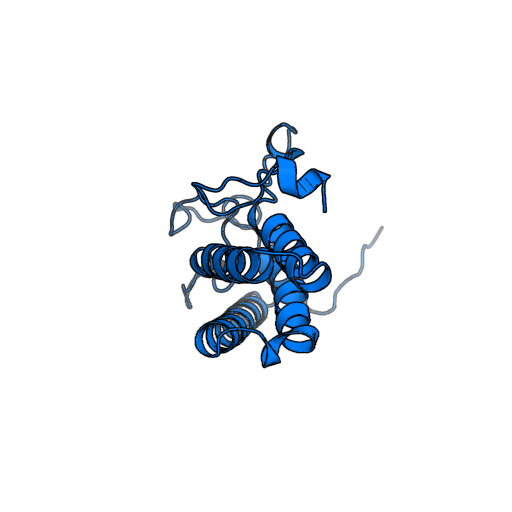67 3.229 -10.254 1.00 90.50 96 ASP A N 1
ATOM 789 C CA . ASP A 1 96 ? 10.087 3.957 -9.281 1.00 90.50 96 ASP A CA 1
ATOM 790 C C . ASP A 1 96 ? 10.548 2.996 -8.165 1.00 90.50 96 ASP A C 1
ATOM 792 O O . ASP A 1 96 ? 9.713 2.346 -7.533 1.00 90.50 96 ASP A O 1
ATOM 796 N N . PRO A 1 97 ? 11.861 2.822 -7.934 1.00 91.12 97 PRO A N 1
ATOM 797 C CA . PRO A 1 97 ? 12.360 1.954 -6.871 1.00 91.12 97 PRO A CA 1
ATOM 798 C C . PRO A 1 97 ? 12.116 2.521 -5.465 1.00 91.12 97 PRO A C 1
ATOM 800 O O . PRO A 1 97 ? 11.956 1.724 -4.548 1.00 91.12 97 PRO A O 1
ATOM 803 N N . ASN A 1 98 ? 12.050 3.851 -5.296 1.00 90.38 98 ASN A N 1
ATOM 804 C CA . ASN A 1 98 ? 11.885 4.516 -3.992 1.00 90.38 98 ASN A CA 1
ATOM 805 C C . ASN A 1 98 ? 10.513 4.233 -3.365 1.00 90.38 98 ASN A C 1
ATOM 807 O O . ASN A 1 98 ? 10.281 4.457 -2.178 1.00 90.38 98 ASN A O 1
ATOM 811 N N . TRP A 1 99 ? 9.570 3.768 -4.181 1.00 92.19 99 TRP A N 1
ATOM 812 C CA . TRP A 1 99 ? 8.214 3.461 -3.758 1.00 92.19 99 TRP A CA 1
ATOM 813 C C . TRP A 1 99 ? 8.153 2.299 -2.771 1.00 92.19 99 TRP A C 1
ATOM 815 O O . TRP A 1 99 ? 7.224 2.234 -1.968 1.00 92.19 99 TRP A O 1
ATOM 825 N N . ARG A 1 100 ? 9.167 1.425 -2.759 1.00 93.31 100 ARG A N 1
ATOM 826 C CA . ARG A 1 100 ? 9.339 0.423 -1.701 1.00 93.31 100 ARG A CA 1
ATOM 827 C C . ARG A 1 100 ? 9.445 1.084 -0.337 1.00 93.31 100 ARG A C 1
ATOM 829 O O . ARG A 1 100 ? 8.739 0.688 0.584 1.00 93.31 100 ARG A O 1
ATOM 836 N N . GLU A 1 101 ? 10.302 2.091 -0.212 1.00 91.81 101 GLU A N 1
ATOM 837 C CA . GLU A 1 101 ? 10.563 2.787 1.042 1.00 91.81 101 GLU A CA 1
ATOM 838 C C . GLU A 1 101 ? 9.419 3.741 1.405 1.00 91.81 101 GLU A C 1
ATOM 840 O O . GLU A 1 101 ? 9.020 3.797 2.571 1.00 91.81 101 GLU A O 1
ATOM 845 N N . PHE A 1 102 ? 8.838 4.443 0.425 1.00 92.81 102 PHE A N 1
ATOM 846 C CA . PHE A 1 102 ? 7.710 5.350 0.666 1.00 92.81 102 PHE A CA 1
ATOM 847 C C . PHE A 1 102 ? 6.467 4.602 1.152 1.00 92.81 102 PHE A C 1
ATOM 849 O O . PHE A 1 102 ? 5.934 4.931 2.213 1.00 92.81 102 PHE A O 1
ATOM 856 N N . CYS A 1 103 ? 6.040 3.556 0.437 1.00 95.44 103 CYS A N 1
ATOM 857 C CA . CYS A 1 103 ? 4.928 2.718 0.879 1.00 95.44 103 CYS A CA 1
ATOM 858 C C . CYS A 1 103 ? 5.303 1.932 2.141 1.00 95.44 103 CYS A C 1
ATOM 860 O O . CYS A 1 103 ? 4.533 1.887 3.099 1.00 95.44 103 CYS A O 1
ATOM 862 N N . GLY A 1 104 ? 6.504 1.347 2.172 1.00 96.88 104 GLY A N 1
ATOM 863 C CA . GLY A 1 104 ? 6.984 0.515 3.273 1.00 96.88 104 GLY A CA 1
ATOM 864 C C . GLY A 1 104 ? 6.986 1.236 4.616 1.00 96.88 104 GLY A C 1
ATOM 865 O O . GLY A 1 104 ? 6.542 0.668 5.607 1.00 96.88 104 GLY A O 1
ATOM 866 N N . THR A 1 105 ? 7.397 2.504 4.659 1.00 96.81 105 THR A N 1
ATOM 867 C CA . THR A 1 105 ? 7.403 3.283 5.908 1.00 96.81 105 THR A CA 1
ATOM 868 C C . THR A 1 105 ? 5.995 3.427 6.485 1.00 96.81 105 THR A C 1
ATOM 870 O O . THR A 1 105 ? 5.786 3.192 7.673 1.00 96.81 105 THR A O 1
ATOM 873 N N . THR A 1 106 ? 5.000 3.754 5.656 1.00 97.69 106 THR A N 1
ATOM 874 C CA . THR A 1 106 ? 3.609 3.862 6.121 1.00 97.69 106 THR A CA 1
ATOM 875 C C . THR A 1 106 ? 3.015 2.503 6.482 1.00 97.69 106 THR A C 1
ATOM 877 O O . THR A 1 106 ? 2.303 2.397 7.474 1.00 97.69 106 THR A O 1
ATOM 880 N N . LEU A 1 107 ? 3.347 1.450 5.735 1.00 98.50 107 LEU A N 1
ATOM 881 C CA . LEU A 1 107 ? 2.951 0.077 6.051 1.00 98.50 107 LEU A CA 1
ATOM 882 C C . LEU A 1 107 ? 3.513 -0.400 7.402 1.00 98.50 107 LEU A C 1
ATOM 884 O O . LEU A 1 107 ? 2.799 -1.054 8.159 1.00 98.50 107 LEU A O 1
ATOM 888 N N . VAL A 1 108 ? 4.755 -0.037 7.741 1.00 98.50 108 VAL A N 1
ATOM 889 C CA . VAL A 1 108 ? 5.324 -0.294 9.074 1.00 98.50 108 VAL A CA 1
ATOM 890 C C . VAL A 1 108 ? 4.546 0.458 10.150 1.00 98.50 108 VAL A C 1
ATOM 892 O O . VAL A 1 108 ? 4.193 -0.154 11.151 1.00 98.50 108 VAL A O 1
ATOM 895 N N . LEU A 1 109 ? 4.233 1.744 9.947 1.00 98.38 109 LEU A N 1
ATOM 896 C CA . LEU A 1 109 ? 3.431 2.515 10.908 1.00 98.38 109 LEU A CA 1
ATOM 897 C C . LEU A 1 109 ? 2.050 1.888 11.138 1.00 98.38 109 LEU A C 1
ATOM 899 O O . LEU A 1 109 ? 1.607 1.796 12.276 1.00 98.38 109 LEU A O 1
ATOM 903 N N . LEU A 1 110 ? 1.395 1.406 10.077 1.00 98.44 110 LEU A N 1
ATOM 904 C CA . LEU A 1 110 ? 0.110 0.710 10.179 1.00 98.44 110 LEU A CA 1
ATOM 905 C C . LEU A 1 110 ? 0.197 -0.546 11.057 1.00 98.44 110 LEU A C 1
ATOM 907 O O . LEU A 1 110 ? -0.694 -0.774 11.867 1.00 98.44 110 LEU A O 1
ATOM 911 N N . LEU A 1 111 ? 1.263 -1.342 10.933 1.00 98.38 111 LEU A N 1
ATOM 912 C CA . LEU A 1 111 ? 1.464 -2.498 11.812 1.00 98.38 111 LEU A CA 1
ATOM 913 C C . LEU A 1 111 ? 1.788 -2.071 13.247 1.00 98.38 111 LEU A C 1
ATOM 915 O O . LEU A 1 111 ? 1.155 -2.543 14.181 1.00 98.38 111 LEU A O 1
ATOM 919 N N . VAL A 1 112 ? 2.745 -1.161 13.432 1.00 98.38 112 VAL A N 1
ATOM 920 C CA . VAL A 1 112 ? 3.206 -0.759 14.770 1.00 98.38 112 VAL A CA 1
ATOM 921 C C . VAL A 1 112 ? 2.076 -0.153 15.601 1.00 98.38 112 VAL A C 1
ATOM 923 O O . VAL A 1 112 ? 1.948 -0.480 16.778 1.00 98.38 112 VAL A O 1
ATOM 926 N N . GLU A 1 113 ? 1.260 0.706 14.996 1.00 98.25 113 GLU A N 1
ATOM 927 C CA . GLU A 1 113 ? 0.241 1.469 15.720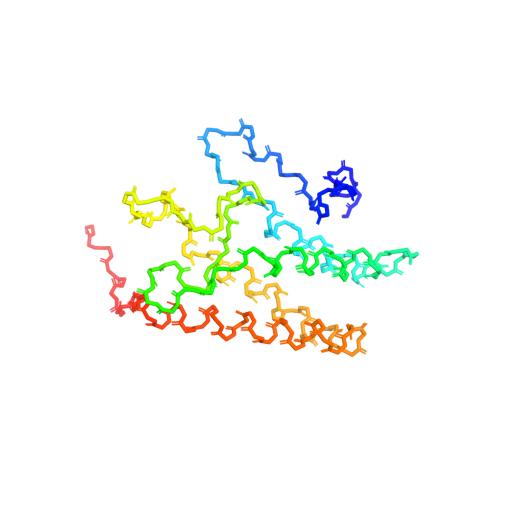 1.00 98.25 113 GLU A CA 1
ATOM 928 C C . GLU A 1 113 ? -1.136 0.787 15.717 1.00 98.25 113 GLU A C 1
ATOM 930 O O . GLU A 1 113 ? -1.913 0.969 16.654 1.00 98.25 113 GLU A O 1
ATOM 935 N N . TYR A 1 114 ? -1.459 0.000 14.681 1.00 98.25 114 TYR A N 1
ATOM 936 C CA . TYR A 1 114 ? -2.833 -0.455 14.436 1.00 98.25 114 TYR A CA 1
ATOM 937 C C . TYR A 1 114 ? -2.987 -1.959 14.166 1.00 98.25 114 TYR A C 1
ATOM 939 O O . TYR A 1 114 ? -4.104 -2.399 13.903 1.00 98.25 114 TYR A O 1
ATOM 947 N N . GLU A 1 115 ? -1.939 -2.788 14.268 1.00 97.88 115 GLU A N 1
ATOM 948 C CA . GLU A 1 115 ? -2.033 -4.236 13.988 1.00 97.88 115 GLU A CA 1
ATOM 949 C C . GLU A 1 115 ? -3.187 -4.929 14.730 1.00 97.88 115 GLU A C 1
ATOM 951 O O . GLU A 1 115 ? -3.880 -5.757 14.145 1.00 97.88 115 GLU A O 1
ATOM 956 N N . THR A 1 116 ? -3.444 -4.561 15.988 1.00 97.69 116 THR A N 1
ATOM 957 C CA . THR A 1 116 ? -4.475 -5.195 16.829 1.00 97.69 116 THR A CA 1
ATOM 958 C C . THR A 1 116 ? -5.908 -4.945 16.361 1.00 97.69 116 THR A C 1
ATOM 960 O O . THR A 1 116 ? -6.801 -5.706 16.734 1.00 97.69 116 THR A O 1
ATOM 963 N N . ILE A 1 117 ? -6.135 -3.901 15.561 1.00 97.12 117 ILE A N 1
ATOM 964 C CA . ILE A 1 117 ? -7.451 -3.553 15.014 1.00 97.12 117 ILE A CA 1
ATOM 965 C C . ILE A 1 117 ? -7.569 -3.866 13.520 1.00 97.12 117 ILE A C 1
ATOM 967 O O . ILE A 1 117 ? -8.661 -3.761 12.963 1.00 97.12 117 ILE A O 1
ATOM 971 N N . LEU A 1 118 ? -6.475 -4.235 12.850 1.00 98.19 118 LEU A N 1
ATOM 972 C CA . LEU A 1 118 ? -6.516 -4.660 11.455 1.00 98.19 118 LEU A CA 1
ATOM 973 C C . LEU A 1 118 ? -7.024 -6.108 11.353 1.00 98.19 118 LEU A C 1
ATOM 975 O O . LEU A 1 118 ? -6.709 -6.941 12.208 1.00 98.19 118 LEU A O 1
ATOM 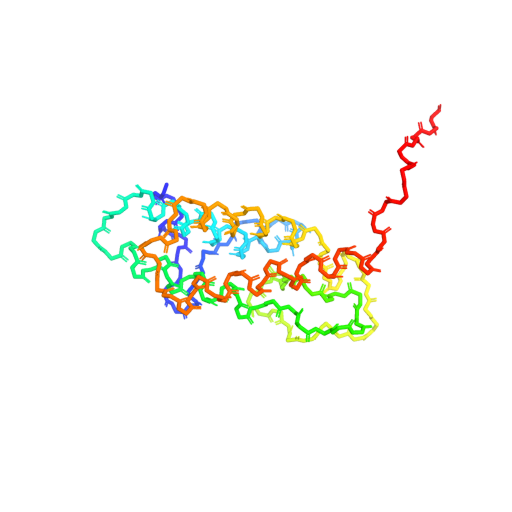979 N N . PRO A 1 119 ? -7.756 -6.460 10.280 1.00 98.50 119 PRO A N 1
ATOM 980 C CA . PRO A 1 119 ? -8.012 -7.857 9.954 1.00 98.50 119 PRO A CA 1
ATOM 981 C C . PRO A 1 119 ? -6.704 -8.655 9.899 1.00 98.50 119 PRO A C 1
ATOM 983 O O . PRO A 1 119 ? -5.707 -8.205 9.328 1.00 98.50 119 PRO A O 1
ATOM 986 N N . THR A 1 120 ? -6.695 -9.853 10.486 1.00 98.06 120 THR A N 1
ATOM 987 C CA . THR A 1 120 ? -5.479 -10.676 10.600 1.00 98.06 120 THR A CA 1
ATOM 988 C C . THR A 1 120 ? -4.863 -10.998 9.237 1.00 98.06 120 THR A C 1
ATOM 990 O O . THR A 1 120 ? -3.639 -11.025 9.093 1.00 98.06 120 THR A O 1
ATOM 993 N N . ASP A 1 121 ? -5.692 -11.215 8.215 1.00 98.19 121 ASP A N 1
ATOM 994 C CA . ASP A 1 121 ? -5.232 -11.443 6.848 1.00 98.19 121 ASP A CA 1
ATOM 995 C C . ASP A 1 121 ? -4.591 -10.183 6.246 1.00 98.19 121 ASP A C 1
ATOM 997 O O . ASP A 1 121 ? -3.560 -10.285 5.578 1.00 98.19 121 ASP A O 1
ATOM 1001 N N . LEU A 1 122 ? -5.133 -8.994 6.531 1.00 98.75 122 LEU A N 1
ATOM 1002 C CA . LEU A 1 122 ? -4.549 -7.731 6.095 1.00 98.75 122 LEU A CA 1
ATOM 1003 C C . LEU A 1 122 ? -3.185 -7.501 6.752 1.00 98.75 122 LEU A C 1
ATOM 1005 O O . LEU A 1 122 ? -2.220 -7.223 6.041 1.00 98.75 122 LEU A O 1
ATOM 1009 N N . ALA A 1 123 ? -3.060 -7.692 8.068 1.00 98.62 123 ALA A N 1
ATOM 1010 C CA . ALA A 1 123 ? -1.772 -7.591 8.759 1.00 98.62 123 ALA A CA 1
ATOM 1011 C C . ALA A 1 123 ? -0.729 -8.549 8.149 1.00 98.62 123 ALA A C 1
ATOM 1013 O O . ALA A 1 123 ? 0.389 -8.142 7.817 1.00 98.62 123 ALA A O 1
ATOM 1014 N N . ALA A 1 124 ? -1.117 -9.800 7.874 1.00 98.62 124 ALA A N 1
ATOM 1015 C CA . ALA A 1 124 ? -0.254 -10.772 7.203 1.00 98.62 124 ALA A CA 1
ATOM 1016 C C . ALA A 1 124 ? 0.152 -10.331 5.783 1.00 98.62 124 ALA A C 1
ATOM 1018 O O . ALA A 1 124 ? 1.309 -10.506 5.381 1.00 98.62 124 ALA A O 1
ATOM 1019 N N . ARG A 1 125 ? -0.766 -9.725 5.019 1.00 98.75 125 ARG A N 1
ATOM 1020 C CA . ARG A 1 125 ? -0.467 -9.155 3.696 1.00 98.75 125 ARG A CA 1
ATOM 1021 C C . ARG A 1 125 ? 0.505 -7.980 3.784 1.00 98.75 125 ARG A C 1
ATOM 1023 O O . ARG A 1 125 ? 1.408 -7.911 2.953 1.00 98.75 125 ARG A O 1
ATOM 1030 N N . ILE A 1 126 ? 0.377 -7.106 4.784 1.00 98.81 126 ILE A N 1
ATOM 1031 C CA . ILE A 1 126 ? 1.323 -6.004 5.007 1.00 98.81 126 ILE A CA 1
ATOM 1032 C C . ILE A 1 126 ? 2.720 -6.561 5.318 1.00 98.81 126 ILE A C 1
ATOM 1034 O O . ILE A 1 126 ? 3.699 -6.152 4.695 1.00 98.81 126 ILE A O 1
ATOM 1038 N N . ILE A 1 127 ? 2.823 -7.557 6.204 1.00 98.75 127 ILE A N 1
ATOM 1039 C CA . ILE A 1 127 ? 4.098 -8.221 6.521 1.00 98.75 127 ILE A CA 1
ATOM 1040 C C . ILE A 1 127 ? 4.724 -8.838 5.263 1.00 98.75 127 ILE A C 1
ATOM 1042 O O . ILE A 1 127 ? 5.927 -8.693 5.032 1.00 98.75 127 ILE A O 1
ATOM 1046 N N . ARG A 1 128 ? 3.928 -9.514 4.424 1.00 98.69 128 ARG A N 1
ATOM 1047 C CA . ARG A 1 128 ? 4.407 -10.041 3.137 1.00 98.69 128 ARG A CA 1
ATOM 1048 C C . ARG A 1 128 ? 4.914 -8.918 2.235 1.00 98.69 128 ARG A C 1
ATOM 1050 O O . ARG A 1 128 ? 5.992 -9.057 1.664 1.00 98.69 128 ARG A O 1
ATOM 1057 N N . ALA A 1 129 ? 4.178 -7.817 2.130 1.00 98.62 129 ALA A N 1
ATOM 1058 C CA . ALA A 1 129 ? 4.560 -6.695 1.286 1.00 98.62 129 ALA A CA 1
ATOM 1059 C C . ALA A 1 129 ? 5.892 -6.063 1.713 1.00 98.62 129 ALA A C 1
ATOM 1061 O O . ALA A 1 129 ? 6.743 -5.777 0.869 1.00 98.62 129 ALA A O 1
ATOM 1062 N N . LEU A 1 130 ? 6.120 -5.930 3.022 1.00 98.62 130 LEU A N 1
ATOM 1063 C CA . LEU A 1 130 ? 7.385 -5.453 3.585 1.00 98.62 130 LEU A CA 1
ATOM 1064 C C . LEU A 1 130 ? 8.562 -6.396 3.286 1.00 98.62 130 LEU A C 1
ATOM 1066 O O . LEU A 1 130 ? 9.668 -5.931 3.002 1.00 98.62 130 LEU A O 1
ATOM 1070 N N . ARG A 1 131 ? 8.332 -7.717 3.286 1.00 98.25 131 ARG A N 1
ATOM 1071 C CA . ARG A 1 131 ? 9.344 -8.710 2.881 1.00 98.25 131 ARG A CA 1
ATOM 1072 C C . ARG A 1 131 ? 9.713 -8.566 1.408 1.00 98.25 131 ARG A C 1
ATOM 1074 O O . ARG A 1 131 ? 10.895 -8.455 1.106 1.00 98.25 131 ARG A O 1
ATOM 1081 N N . LEU A 1 132 ? 8.723 -8.477 0.516 1.00 98.19 132 LEU A N 1
ATOM 1082 C CA . LEU A 1 132 ? 8.964 -8.275 -0.919 1.00 98.19 132 LEU A CA 1
ATOM 1083 C C . LEU A 1 132 ? 9.740 -6.978 -1.184 1.00 98.19 132 LEU A C 1
ATOM 1085 O O . LEU A 1 132 ? 10.696 -6.975 -1.959 1.00 98.19 132 LEU A O 1
ATOM 1089 N N . ALA A 1 133 ? 9.367 -5.885 -0.511 1.00 96.75 133 ALA A N 1
ATOM 1090 C CA . ALA A 1 133 ? 10.072 -4.611 -0.606 1.00 96.75 133 ALA A CA 1
ATOM 1091 C C . ALA A 1 133 ? 11.538 -4.740 -0.152 1.00 96.75 133 ALA A C 1
ATOM 1093 O O . ALA A 1 133 ? 12.446 -4.290 -0.851 1.00 96.75 133 ALA A O 1
ATOM 1094 N N . THR A 1 134 ? 11.784 -5.424 0.968 1.00 95.38 134 THR A N 1
ATOM 1095 C CA . THR A 1 134 ? 13.138 -5.656 1.495 1.00 95.38 134 THR A CA 1
ATOM 1096 C C . THR A 1 134 ? 13.975 -6.521 0.548 1.00 95.38 134 THR A C 1
ATOM 1098 O O . THR A 1 134 ? 15.111 -6.163 0.236 1.00 95.38 134 THR A O 1
ATOM 1101 N N . ASP A 1 135 ? 13.408 -7.608 0.021 1.00 95.00 135 ASP A N 1
ATOM 1102 C CA . ASP A 1 135 ? 14.073 -8.491 -0.944 1.00 95.00 135 ASP A CA 1
ATOM 1103 C C . ASP A 1 135 ? 14.414 -7.749 -2.244 1.00 95.00 135 ASP A C 1
ATOM 1105 O O . ASP A 1 135 ? 15.510 -7.901 -2.793 1.00 95.00 135 ASP A O 1
ATOM 1109 N N . GLY A 1 136 ? 13.496 -6.909 -2.729 1.00 93.94 136 GLY A N 1
ATOM 1110 C CA . GLY A 1 136 ? 13.714 -6.035 -3.878 1.00 93.94 136 GLY A CA 1
ATOM 1111 C C . GLY A 1 136 ? 14.849 -5.033 -3.652 1.00 93.94 136 GLY A C 1
ATOM 1112 O O . GLY A 1 136 ? 15.709 -4.860 -4.521 1.00 93.94 136 GLY A O 1
ATOM 1113 N N . THR A 1 137 ? 14.891 -4.385 -2.484 1.00 90.81 137 THR A N 1
ATOM 1114 C CA . THR A 1 137 ? 15.948 -3.420 -2.126 1.00 90.81 137 THR A CA 1
ATOM 1115 C C . THR A 1 137 ? 17.303 -4.090 -1.964 1.00 90.81 137 THR A C 1
ATOM 1117 O O . THR A 1 137 ? 18.288 -3.597 -2.520 1.00 90.81 137 THR A O 1
ATOM 1120 N N . TRP A 1 138 ? 17.351 -5.263 -1.333 1.00 88.56 138 TRP A N 1
ATOM 1121 C CA . TRP A 1 138 ? 18.564 -6.071 -1.242 1.00 88.56 138 TRP A CA 1
ATOM 1122 C C . TRP A 1 138 ? 19.116 -6.440 -2.627 1.00 88.56 138 TRP A C 1
ATOM 1124 O O . TRP A 1 138 ? 20.292 -6.210 -2.915 1.00 88.56 138 TRP A O 1
ATOM 1134 N N . LYS A 1 139 ? 18.259 -6.939 -3.529 1.00 85.31 139 LYS A N 1
ATOM 1135 C CA . LYS A 1 139 ? 18.649 -7.321 -4.900 1.00 85.31 139 LYS A CA 1
ATOM 1136 C C . LYS A 1 139 ? 19.110 -6.143 -5.751 1.00 85.31 139 LYS A C 1
ATOM 1138 O O . LYS A 1 139 ? 20.013 -6.317 -6.565 1.00 85.31 139 LYS A O 1
ATOM 1143 N N . ARG A 1 140 ? 18.528 -4.953 -5.564 1.00 78.69 140 ARG A N 1
ATOM 1144 C CA . ARG A 1 140 ? 18.947 -3.734 -6.278 1.00 78.69 140 ARG A CA 1
ATOM 1145 C C . ARG A 1 140 ? 20.367 -3.292 -5.884 1.00 78.69 140 ARG A C 1
ATOM 1147 O O . ARG A 1 140 ? 20.934 -2.461 -6.583 1.00 78.69 140 ARG A O 1
ATOM 1154 N N . GLN A 1 141 ? 20.950 -3.813 -4.795 1.00 68.56 141 GLN A N 1
ATOM 1155 C CA . GLN A 1 141 ? 22.280 -3.415 -4.295 1.00 68.56 141 GLN A CA 1
ATOM 1156 C C . GLN A 1 141 ? 22.406 -1.889 -4.115 1.00 68.56 141 GLN A C 1
ATOM 1158 O O . GLN A 1 141 ? 23.451 -1.290 -4.373 1.00 68.56 141 GLN A O 1
ATOM 1163 N N . SER A 1 142 ? 21.304 -1.232 -3.741 1.00 56.16 142 SER A N 1
ATOM 1164 C CA . SER A 1 142 ? 21.199 0.227 -3.741 1.00 56.16 142 SER A CA 1
ATOM 1165 C C . SER A 1 142 ? 22.116 0.843 -2.691 1.00 56.16 142 SER A C 1
ATOM 1167 O O . SER A 1 142 ? 21.822 0.795 -1.503 1.00 56.16 142 SER A O 1
ATOM 1169 N N . ALA A 1 143 ? 23.197 1.440 -3.196 1.00 49.03 143 ALA A N 1
ATOM 1170 C CA . ALA A 1 143 ? 24.296 2.108 -2.505 1.00 49.03 143 ALA A CA 1
ATOM 1171 C C . ALA A 1 143 ? 25.312 1.174 -1.808 1.00 49.03 143 ALA A C 1
ATOM 1173 O O . ALA A 1 143 ? 25.239 0.969 -0.596 1.00 49.03 143 ALA A O 1
ATOM 1174 N N . PRO A 1 144 ? 26.399 0.749 -2.493 1.00 46.25 144 PRO A N 1
ATOM 1175 C CA . PRO A 1 144 ? 27.684 0.734 -1.797 1.00 46.25 144 PRO A CA 1
ATOM 1176 C C . PRO A 1 144 ? 27.879 2.119 -1.145 1.00 46.25 144 PRO A C 1
ATOM 1178 O O . PRO A 1 144 ? 27.497 3.120 -1.760 1.00 46.25 144 PRO A O 1
ATOM 1181 N N . PRO A 1 145 ? 28.434 2.223 0.075 1.00 43.91 145 PRO A N 1
ATOM 1182 C CA . PRO A 1 145 ? 28.623 3.495 0.767 1.00 43.91 145 PRO A CA 1
ATOM 1183 C C . PRO A 1 145 ? 29.599 4.371 -0.024 1.00 43.91 145 PRO A C 1
ATOM 1185 O O . PRO A 1 145 ? 30.809 4.346 0.172 1.00 43.91 145 PRO A O 1
ATOM 1188 N N . ARG A 1 146 ? 29.078 5.122 -0.988 1.00 45.03 146 ARG A N 1
ATOM 1189 C CA . ARG A 1 146 ? 29.836 6.069 -1.796 1.00 45.03 146 ARG A CA 1
ATOM 1190 C C . ARG A 1 146 ? 28.961 7.266 -2.136 1.00 45.03 146 ARG A C 1
ATOM 1192 O O . ARG A 1 146 ? 28.774 7.641 -3.286 1.00 45.03 146 ARG A O 1
ATOM 1199 N N . TYR A 1 147 ? 28.463 7.908 -1.084 1.00 43.28 147 TYR A N 1
ATOM 1200 C CA . TYR A 1 147 ? 28.211 9.340 -1.141 1.00 43.28 147 TYR A CA 1
ATOM 1201 C C . TYR A 1 147 ? 29.562 10.058 -1.082 1.00 43.28 147 TYR A C 1
ATOM 120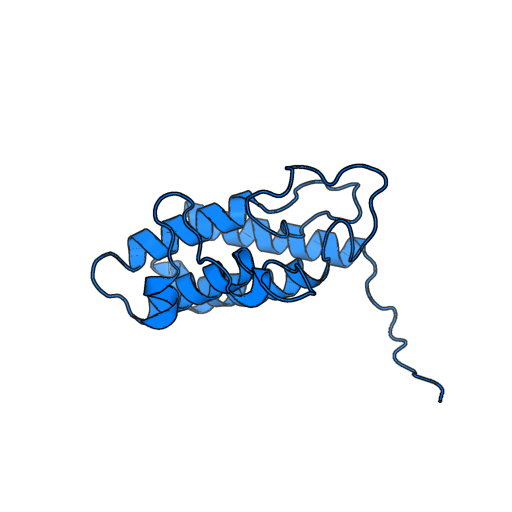3 O O . TYR A 1 147 ? 30.121 10.307 -0.018 1.00 43.28 147 TYR A O 1
ATOM 1211 N N . THR A 1 148 ? 30.108 10.398 -2.243 1.00 42.31 148 THR A N 1
ATOM 1212 C CA . THR A 1 148 ? 31.029 11.529 -2.358 1.00 42.31 148 THR A CA 1
ATOM 1213 C C . THR A 1 148 ? 30.661 12.248 -3.640 1.00 42.31 148 THR A C 1
ATOM 1215 O O . THR A 1 148 ? 30.970 11.784 -4.734 1.00 42.31 148 THR A O 1
ATOM 1218 N N . LYS A 1 149 ? 29.944 13.366 -3.509 1.00 40.97 149 LYS A N 1
ATOM 1219 C CA . LYS A 1 149 ? 29.938 14.370 -4.567 1.00 40.97 149 LYS A CA 1
ATOM 1220 C C . LYS A 1 149 ? 31.322 15.007 -4.538 1.00 40.97 149 LYS A C 1
ATOM 1222 O O . LYS A 1 149 ? 31.597 15.813 -3.656 1.00 40.97 149 LYS A O 1
ATOM 1227 N N . SER A 1 150 ? 32.205 14.596 -5.435 1.00 43.56 150 SER A N 1
ATOM 1228 C CA . SER A 1 150 ? 33.367 15.402 -5.790 1.00 43.56 150 SER A CA 1
ATOM 1229 C C . SER A 1 150 ? 32.854 16.572 -6.631 1.00 43.56 150 SER A C 1
ATOM 1231 O O . SER A 1 150 ? 32.493 16.391 -7.793 1.00 43.56 150 SER A O 1
ATOM 1233 N N . HIS A 1 151 ? 32.752 17.741 -6.001 1.00 46.12 151 HIS A N 1
ATOM 1234 C CA . HIS A 1 151 ? 32.822 19.032 -6.678 1.00 46.12 151 HIS A CA 1
ATOM 1235 C C . HIS A 1 151 ? 34.235 19.576 -6.504 1.00 46.12 151 HIS A C 1
ATOM 1237 O O . HIS A 1 151 ? 34.794 19.366 -5.402 1.00 46.12 151 HIS A O 1
#

Secondary structure (DSSP, 8-state):
-HHHHHHEETTTTEEPPGGGGSSS----HHHHHHHHHHHHHHH--TTHHHHHHHHHHHHHTTB---TTSTTTT-B-SSTTS-SSPPSSP-BTTTB-TTHHHHHHHHHHHHHHHHGGGS-HHHHHHHHHHHHHHHHHHHHHT---S------

Foldseek 3Di:
DVVQVVQQDPVLLWRFDPCCPPPPNQGCTLLVLLVQLVVLVVVVDDCSPVSSLSSLVSQLVQAQCDLVDLRWLAGDSDSPQDNDFDPPDDEPPSGDLCRLVSNLVSLVVCCVPPVVPHDVVSPVSSVVSNVRNVSSCVVNVPDPPDPDPDD